Protein AF-A0A5C7JB11-F1 (afdb_monomer_lite)

Secondary structure (DSSP, 8-state):
-HHHHHHHHHHHHHHHHHHHHHT-PPP-EEEEEEE-PPPSSTT--EEEEEEESBTTB-SEEEEEES-SEEEEEEEETT---EEEEEEE-

Radius of gyration: 22.76 Å; chains: 1; bounding box: 42×50×50 Å

pLDDT: mean 88.97, std 10.95, range [57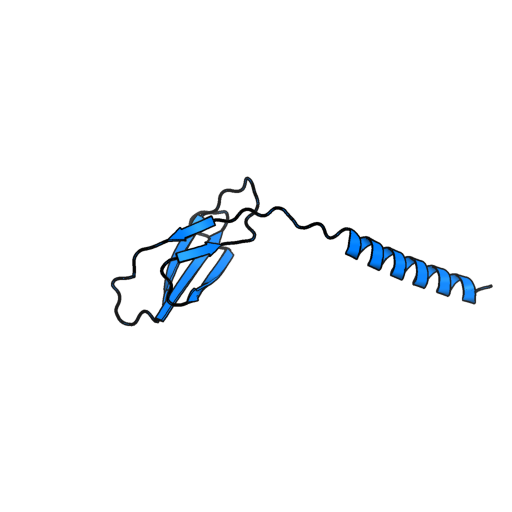.31, 98.06]

Structure (mmCIF, N/CA/C/O backbone):
data_AF-A0A5C7JB11-F1
#
_entry.id   AF-A0A5C7JB11-F1
#
loop_
_atom_site.group_PDB
_atom_site.id
_atom_site.type_symbol
_atom_site.label_atom_id
_ato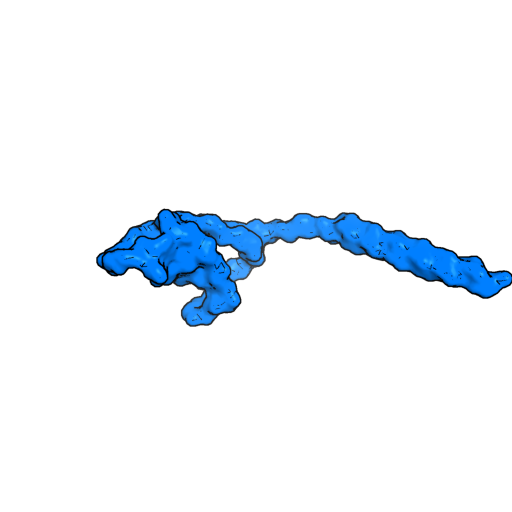m_site.label_alt_id
_atom_site.label_comp_id
_atom_site.label_asym_id
_atom_site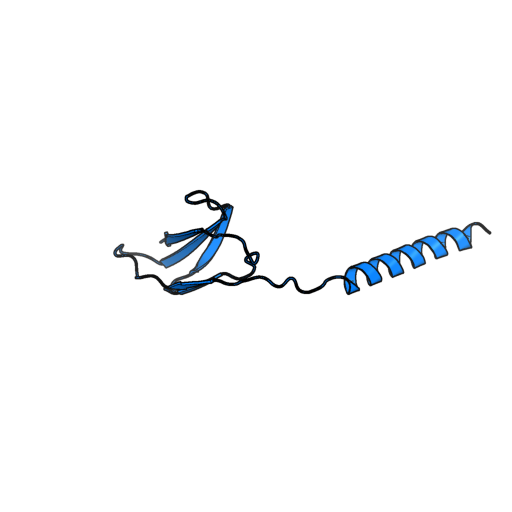.label_entity_id
_atom_site.label_seq_id
_atom_site.pdbx_PDB_ins_code
_atom_site.Cartn_x
_atom_site.Cartn_y
_atom_site.Cartn_z
_atom_site.occupancy
_atom_site.B_iso_or_equiv
_atom_site.auth_seq_id
_atom_site.auth_comp_id
_atom_site.auth_asym_id
_atom_site.auth_atom_id
_atom_site.pdbx_PDB_model_num
ATOM 1 N N . MET A 1 1 ? 25.767 -43.381 -34.227 1.00 58.88 1 MET A N 1
ATOM 2 C CA . MET A 1 1 ? 25.776 -41.925 -34.505 1.00 58.88 1 MET A CA 1
ATOM 3 C C . MET A 1 1 ? 24.541 -41.187 -33.957 1.00 58.88 1 MET A C 1
ATOM 5 O O . MET A 1 1 ? 24.716 -40.135 -33.364 1.00 58.88 1 MET A O 1
ATOM 9 N N . PHE A 1 2 ? 23.321 -41.743 -34.026 1.00 57.31 2 PHE A N 1
ATOM 10 C CA . PHE A 1 2 ? 22.081 -41.085 -33.547 1.00 57.31 2 PHE A CA 1
ATOM 11 C C . PHE A 1 2 ? 21.953 -40.848 -32.026 1.00 57.31 2 PHE A C 1
ATOM 13 O O . PHE A 1 2 ? 21.232 -39.950 -31.606 1.00 57.31 2 PHE A O 1
ATOM 20 N N . ARG A 1 3 ? 22.666 -41.611 -31.185 1.00 61.06 3 ARG A N 1
ATOM 21 C CA . ARG A 1 3 ? 22.583 -41.488 -29.714 1.00 61.06 3 ARG A CA 1
ATOM 22 C C . ARG A 1 3 ? 23.308 -40.252 -29.162 1.00 61.06 3 ARG A C 1
ATOM 24 O O . ARG A 1 3 ? 22.852 -39.688 -28.179 1.00 61.06 3 ARG A O 1
ATOM 31 N N . ALA A 1 4 ? 24.377 -39.801 -29.824 1.00 60.09 4 ALA A N 1
ATOM 32 C CA . ALA A 1 4 ? 25.169 -38.641 -29.401 1.00 60.09 4 ALA A CA 1
ATOM 33 C C . ALA A 1 4 ? 24.434 -37.304 -29.619 1.00 60.09 4 ALA A C 1
ATOM 35 O O . ALA A 1 4 ? 24.595 -36.366 -28.843 1.00 60.09 4 ALA A O 1
ATOM 36 N N . LEU A 1 5 ? 23.573 -37.233 -30.642 1.00 64.25 5 LEU A N 1
ATOM 37 C CA . LEU A 1 5 ? 22.810 -36.026 -30.966 1.00 64.25 5 LEU A CA 1
ATOM 38 C C . LEU A 1 5 ? 21.727 -35.721 -29.914 1.00 64.25 5 LEU A C 1
ATOM 40 O O . LEU A 1 5 ? 21.464 -34.559 -29.621 1.00 64.25 5 LEU A O 1
ATOM 44 N N . GLY A 1 6 ? 21.136 -36.753 -29.299 1.00 73.94 6 GLY A N 1
ATOM 45 C CA . GLY A 1 6 ? 20.185 -36.594 -28.191 1.00 73.94 6 GLY A CA 1
ATOM 46 C C . GLY A 1 6 ? 20.847 -36.072 -26.912 1.00 73.94 6 GLY A C 1
ATOM 47 O O . GLY A 1 6 ? 20.312 -35.178 -26.260 1.00 73.94 6 GLY A O 1
ATOM 48 N N . SER A 1 7 ? 22.049 -36.563 -26.600 1.00 76.50 7 SER A N 1
ATOM 49 C CA . SER A 1 7 ? 22.843 -36.132 -25.440 1.00 76.50 7 SER A CA 1
ATOM 50 C C . SER A 1 7 ? 23.234 -34.654 -25.521 1.00 76.50 7 SER A C 1
ATOM 52 O O . SER A 1 7 ? 23.127 -33.934 -24.532 1.00 76.50 7 SER A O 1
ATOM 54 N N . ILE A 1 8 ? 23.627 -34.186 -26.710 1.00 82.00 8 ILE A N 1
ATOM 55 C CA . ILE A 1 8 ? 24.007 -32.785 -26.957 1.00 82.00 8 ILE A CA 1
ATOM 56 C C . ILE A 1 8 ? 22.820 -31.840 -26.741 1.00 82.00 8 ILE A C 1
ATOM 58 O O . ILE A 1 8 ? 22.983 -30.785 -26.137 1.00 82.00 8 ILE A O 1
ATOM 62 N N . ARG A 1 9 ? 21.611 -32.223 -27.175 1.00 84.50 9 ARG A N 1
ATOM 63 C CA . ARG A 1 9 ? 20.400 -31.407 -26.973 1.00 84.50 9 ARG A CA 1
ATOM 64 C C . ARG A 1 9 ? 20.025 -31.278 -25.497 1.00 84.50 9 ARG A C 1
ATOM 66 O O . ARG A 1 9 ? 19.629 -30.198 -25.073 1.00 84.50 9 ARG A O 1
ATOM 73 N N . ILE A 1 10 ? 20.176 -32.354 -24.723 1.00 86.69 10 ILE A N 1
ATOM 74 C CA . ILE A 1 10 ? 19.903 -32.355 -23.277 1.00 86.69 10 ILE A CA 1
ATOM 75 C C . ILE A 1 10 ? 20.928 -31.488 -22.541 1.00 86.69 10 ILE A C 1
ATOM 77 O O . ILE A 1 10 ? 20.548 -30.646 -21.734 1.00 86.69 10 ILE A O 1
ATOM 81 N N . LEU A 1 11 ? 22.216 -31.634 -22.864 1.00 88.19 11 LEU A N 1
ATOM 82 C CA . LEU A 1 11 ? 23.275 -30.799 -22.295 1.00 88.19 11 LEU A CA 1
ATOM 83 C C . LEU A 1 11 ? 23.067 -29.319 -22.632 1.00 88.19 11 LEU A C 1
ATOM 85 O O . LEU A 1 11 ? 23.139 -28.479 -21.741 1.00 88.19 11 LEU A O 1
ATOM 89 N N . ALA A 1 12 ? 22.730 -28.998 -23.883 1.00 89.25 12 ALA A N 1
ATOM 90 C CA . ALA A 1 12 ? 22.431 -27.630 -24.296 1.00 89.25 12 ALA A CA 1
ATOM 91 C C . ALA A 1 12 ? 21.219 -27.048 -23.549 1.00 89.25 12 ALA A C 1
ATOM 93 O O . ALA A 1 12 ? 21.262 -25.896 -23.127 1.00 89.25 12 ALA A O 1
ATOM 94 N N . ALA A 1 13 ? 20.163 -27.839 -23.331 1.00 89.19 13 ALA A N 1
ATOM 95 C CA . ALA A 1 13 ? 18.986 -27.407 -22.577 1.00 89.19 13 ALA A CA 1
ATOM 96 C C . ALA A 1 13 ? 19.291 -27.170 -21.087 1.00 89.19 13 ALA A C 1
ATOM 98 O O . ALA A 1 13 ? 18.807 -26.196 -20.510 1.00 89.19 13 ALA A O 1
ATOM 99 N N . ILE A 1 14 ? 20.121 -28.019 -20.472 1.00 90.88 14 ILE A N 1
ATOM 100 C CA . ILE A 1 14 ? 2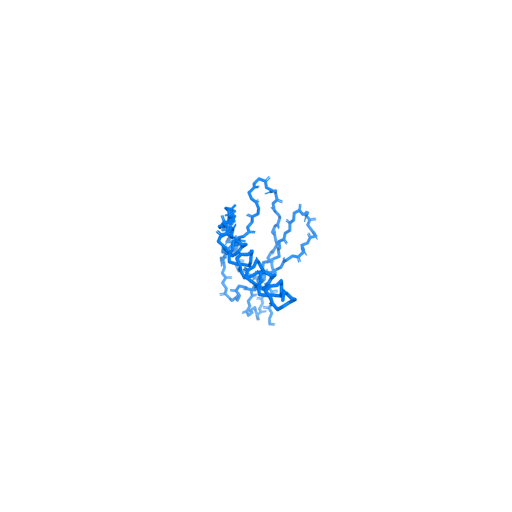0.564 -27.865 -19.078 1.00 90.88 14 ILE A CA 1
ATOM 101 C C . ILE A 1 14 ? 21.431 -26.613 -18.932 1.00 90.88 14 ILE A C 1
ATOM 103 O O . ILE A 1 14 ? 21.183 -25.801 -18.045 1.00 90.88 14 ILE A O 1
ATOM 107 N N . VAL A 1 15 ? 22.397 -26.416 -19.832 1.00 92.56 15 VAL A N 1
ATOM 108 C CA . VAL A 1 15 ? 23.265 -25.230 -19.840 1.00 92.56 15 VAL A CA 1
ATOM 109 C C . VAL A 1 15 ? 22.453 -23.957 -20.064 1.00 92.56 15 VAL A C 1
ATOM 111 O O . VAL A 1 15 ? 22.671 -22.979 -19.359 1.00 92.56 15 VAL A O 1
ATOM 114 N N . LEU A 1 16 ? 21.479 -23.966 -20.979 1.00 89.56 16 LEU A N 1
ATOM 115 C CA . LEU A 1 16 ? 20.590 -22.825 -21.202 1.00 89.56 16 LEU A CA 1
ATOM 116 C C . LEU A 1 16 ? 19.720 -22.529 -19.972 1.00 89.56 16 LEU A C 1
ATOM 118 O O . LEU A 1 16 ? 19.559 -21.370 -19.608 1.00 89.56 16 LEU A O 1
ATOM 122 N N . SER A 1 17 ? 19.203 -23.560 -19.302 1.00 86.00 17 SER A N 1
ATOM 123 C CA . SER A 1 17 ? 18.393 -23.399 -18.085 1.00 86.00 17 SER A CA 1
ATOM 124 C C . SER A 1 17 ? 19.219 -22.847 -16.917 1.00 86.00 17 SER A C 1
ATOM 126 O O . SER A 1 17 ? 18.768 -21.948 -16.212 1.00 86.00 17 SER A O 1
ATOM 128 N N . LEU A 1 18 ? 20.454 -23.331 -16.748 1.00 88.06 18 LEU A N 1
ATOM 129 C CA . LEU A 1 18 ? 21.416 -22.795 -15.780 1.00 88.06 18 LEU A CA 1
ATOM 130 C C . LEU A 1 18 ? 21.787 -21.345 -16.110 1.00 88.06 18 LEU A C 1
ATOM 132 O O . LEU A 1 18 ? 21.782 -20.500 -15.221 1.00 88.06 18 LEU A O 1
ATOM 136 N N . LEU A 1 19 ? 22.046 -21.036 -17.382 1.00 86.00 19 LEU A N 1
ATOM 137 C CA . LEU A 1 19 ? 22.384 -19.686 -17.832 1.00 86.00 19 LEU A CA 1
ATOM 138 C C . LEU A 1 19 ? 21.236 -18.698 -17.577 1.00 86.00 19 LEU A C 1
ATOM 140 O O . LEU A 1 19 ? 21.476 -17.607 -17.071 1.00 86.00 19 LEU A O 1
ATOM 144 N N . LEU A 1 20 ? 19.991 -19.088 -17.862 1.00 82.81 20 LEU A N 1
ATOM 145 C CA . LEU A 1 20 ? 18.809 -18.266 -17.584 1.00 82.81 20 LEU A CA 1
ATOM 146 C C . LEU A 1 20 ? 18.595 -18.044 -16.080 1.00 82.81 20 LEU A C 1
ATOM 148 O O . LEU A 1 20 ? 18.227 -16.943 -15.680 1.00 82.81 20 LEU A O 1
ATOM 152 N N . GLY A 1 21 ? 18.880 -19.047 -15.243 1.00 80.44 21 GLY A N 1
ATOM 153 C CA . GLY A 1 21 ? 18.841 -18.900 -13.784 1.00 80.44 21 GLY A CA 1
ATOM 154 C C . GLY A 1 21 ? 19.881 -17.907 -13.248 1.00 80.44 21 GLY A C 1
ATOM 155 O O . GLY A 1 21 ? 19.576 -17.128 -12.350 1.00 80.44 21 GLY A O 1
ATOM 156 N N . VAL A 1 22 ? 21.086 -17.883 -13.831 1.00 79.31 22 VAL A N 1
ATOM 157 C CA . VAL A 1 22 ? 22.178 -16.962 -13.443 1.00 79.31 22 VAL A CA 1
ATOM 158 C C . VAL A 1 22 ? 21.918 -15.521 -13.909 1.00 79.31 22 VAL A C 1
ATOM 160 O O . VAL A 1 22 ? 22.411 -14.578 -13.296 1.00 79.31 22 VAL A O 1
ATOM 163 N N . LEU A 1 23 ? 21.110 -15.326 -14.957 1.00 72.31 23 LEU A N 1
ATOM 164 C CA . LEU A 1 23 ? 20.724 -14.004 -15.469 1.00 72.31 23 LEU A CA 1
ATOM 165 C C . LEU A 1 23 ? 19.575 -13.340 -14.689 1.00 72.31 23 LEU A C 1
ATOM 167 O O . LEU A 1 23 ? 19.191 -12.216 -15.016 1.00 72.31 23 LEU A O 1
ATOM 171 N N . SER A 1 24 ? 19.031 -13.992 -13.657 1.00 66.94 24 SER A N 1
ATOM 172 C CA . SER A 1 24 ? 18.016 -13.403 -12.780 1.00 66.94 24 SER A CA 1
ATOM 173 C C . SER A 1 24 ? 18.634 -12.322 -11.886 1.00 66.94 24 SER A C 1
ATOM 175 O O . SER A 1 24 ? 18.994 -12.574 -10.736 1.00 66.94 24 SER A O 1
ATOM 177 N N . MET A 1 25 ? 18.775 -11.104 -12.407 1.00 64.38 25 MET A N 1
ATOM 178 C CA . MET A 1 25 ? 19.234 -9.963 -11.617 1.00 64.38 25 MET A CA 1
ATOM 179 C C . MET A 1 25 ? 18.125 -9.455 -10.684 1.00 64.38 25 MET A C 1
ATOM 181 O O . MET A 1 25 ? 16.957 -9.432 -11.081 1.00 64.38 25 MET A O 1
ATOM 185 N N . PRO A 1 26 ? 18.461 -9.002 -9.462 1.00 63.78 26 PRO A N 1
ATOM 186 C CA . PRO A 1 26 ? 17.506 -8.287 -8.631 1.00 63.78 26 PRO A CA 1
ATOM 187 C C . PRO A 1 26 ? 17.084 -7.005 -9.360 1.00 63.78 26 PRO A C 1
ATOM 189 O O . PRO A 1 26 ? 17.912 -6.148 -9.668 1.00 63.78 26 PRO A O 1
ATOM 192 N N . ALA A 1 27 ? 15.794 -6.876 -9.662 1.00 67.38 27 ALA A N 1
ATOM 193 C CA . ALA A 1 27 ? 15.253 -5.625 -10.168 1.00 67.38 27 ALA A CA 1
ATOM 194 C C . ALA A 1 27 ? 15.313 -4.575 -9.047 1.00 67.38 27 ALA A C 1
ATOM 196 O O . ALA A 1 27 ? 14.815 -4.816 -7.947 1.00 67.38 27 ALA A O 1
ATOM 197 N N . PHE A 1 28 ? 15.910 -3.410 -9.316 1.00 63.75 28 PHE A N 1
ATOM 198 C CA . PHE A 1 28 ? 15.822 -2.268 -8.407 1.00 63.75 28 PHE A CA 1
ATOM 199 C C . PHE A 1 28 ? 14.390 -1.739 -8.423 1.00 63.75 28 PHE A C 1
ATOM 201 O O . PHE A 1 28 ? 14.007 -0.944 -9.282 1.00 63.75 28 PHE A O 1
ATOM 208 N N . ALA A 1 29 ? 13.595 -2.216 -7.475 1.00 76.69 29 ALA A N 1
ATOM 209 C CA . ALA A 1 29 ? 12.271 -1.693 -7.232 1.00 76.69 29 ALA A CA 1
ATOM 210 C C . ALA A 1 29 ? 12.326 -0.584 -6.180 1.00 76.69 29 ALA A C 1
ATOM 212 O O . ALA A 1 29 ? 13.020 -0.687 -5.168 1.00 76.69 29 ALA A O 1
ATOM 213 N N . GLY A 1 30 ? 11.579 0.486 -6.425 1.00 88.81 30 GLY A N 1
ATOM 214 C CA . GLY A 1 30 ? 11.265 1.470 -5.407 1.00 88.81 30 GLY A CA 1
ATOM 215 C C . GLY A 1 30 ? 10.348 0.883 -4.335 1.00 88.81 30 GLY A C 1
ATOM 216 O O . GLY A 1 30 ? 9.709 -0.159 -4.507 1.00 88.81 30 GLY A O 1
ATOM 217 N N . GLN A 1 31 ? 10.257 1.602 -3.224 1.00 93.38 31 GLN A N 1
ATOM 218 C CA . GLN A 1 31 ? 9.303 1.324 -2.161 1.00 93.38 31 GLN A CA 1
ATOM 219 C C . GLN A 1 31 ? 8.669 2.626 -1.685 1.00 93.38 31 GLN A C 1
ATOM 221 O O . GLN A 1 31 ? 9.297 3.685 -1.740 1.00 93.38 31 GLN A O 1
ATOM 226 N N . ALA A 1 32 ? 7.439 2.537 -1.192 1.00 94.44 32 ALA A N 1
ATOM 227 C CA . ALA A 1 32 ? 6.745 3.654 -0.565 1.00 94.44 32 ALA A CA 1
ATOM 228 C C . ALA A 1 32 ? 6.371 3.283 0.869 1.00 94.44 32 ALA A C 1
ATOM 230 O O . ALA A 1 32 ? 5.822 2.208 1.105 1.00 94.44 32 ALA A O 1
ATOM 231 N N . SER A 1 33 ? 6.658 4.172 1.820 1.00 96.69 33 SER A N 1
ATOM 232 C CA . SER A 1 33 ? 6.188 4.040 3.199 1.00 96.69 33 SER A CA 1
ATOM 233 C C . SER A 1 33 ? 4.932 4.880 3.377 1.00 96.69 33 SER A C 1
AT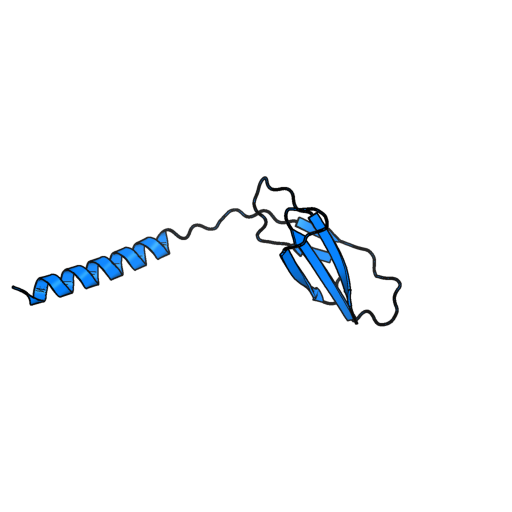OM 235 O O . SER A 1 33 ? 4.934 6.072 3.066 1.00 96.69 33 SER A O 1
ATOM 237 N N . LEU A 1 34 ? 3.860 4.251 3.847 1.00 97.62 34 LEU A N 1
ATOM 238 C CA . LEU A 1 34 ? 2.582 4.887 4.121 1.00 97.62 34 LEU A CA 1
ATOM 239 C C . LEU A 1 34 ? 2.282 4.808 5.612 1.00 97.62 34 LEU A C 1
ATOM 241 O O . LEU A 1 34 ? 2.522 3.786 6.252 1.00 97.62 34 LEU A O 1
ATOM 245 N N . ALA A 1 35 ? 1.701 5.882 6.131 1.00 97.94 35 ALA A N 1
ATOM 246 C CA . ALA A 1 35 ? 1.104 5.938 7.453 1.00 97.94 35 ALA A CA 1
ATOM 247 C C . ALA A 1 35 ? -0.250 6.646 7.354 1.00 97.94 35 ALA A C 1
ATOM 249 O O . ALA A 1 35 ? -0.414 7.568 6.550 1.00 97.94 35 ALA A O 1
ATOM 250 N N . TRP A 1 36 ? -1.221 6.204 8.146 1.00 97.56 36 TRP A N 1
ATOM 251 C CA . TRP A 1 36 ? -2.573 6.760 8.164 1.00 97.56 36 TRP A CA 1
ATOM 252 C C . TRP A 1 36 ? -3.129 6.809 9.584 1.00 97.56 36 TRP A C 1
ATOM 254 O O . TRP A 1 36 ? -2.648 6.140 10.496 1.00 97.56 36 TRP A O 1
ATOM 264 N N . ASN A 1 37 ? -4.168 7.618 9.769 1.00 97.25 37 ASN A N 1
ATOM 265 C CA . ASN A 1 37 ? -4.904 7.665 11.026 1.00 97.25 37 ASN A CA 1
ATOM 266 C C . ASN A 1 37 ? -5.894 6.501 11.102 1.00 97.25 37 ASN A C 1
ATOM 268 O O . ASN A 1 37 ? -6.426 6.062 10.080 1.00 97.25 37 ASN A O 1
ATOM 272 N N . ALA A 1 38 ? -6.172 6.034 12.318 1.00 95.38 38 ALA A N 1
ATOM 273 C CA . ALA A 1 38 ? -7.182 5.009 12.537 1.00 95.38 38 ALA A CA 1
ATOM 274 C C . ALA A 1 38 ? -8.564 5.461 12.034 1.00 95.38 38 ALA A C 1
ATOM 276 O O . ALA A 1 38 ? -8.934 6.632 12.154 1.00 95.38 38 ALA A O 1
ATOM 277 N N . SER A 1 39 ? -9.334 4.520 11.487 1.00 94.25 39 SER A N 1
ATOM 278 C CA . SER A 1 39 ? -10.724 4.770 11.101 1.00 94.25 39 SER A CA 1
ATOM 279 C C . SER A 1 39 ? -11.590 5.019 12.338 1.00 94.25 39 SER A C 1
ATOM 281 O O . SER A 1 39 ? -11.427 4.362 13.363 1.00 94.25 39 SER A O 1
ATOM 283 N N . ALA A 1 40 ? -12.544 5.945 12.227 1.00 93.94 40 ALA A N 1
ATOM 284 C CA . ALA A 1 40 ? -13.508 6.240 13.288 1.00 93.94 40 ALA A CA 1
ATOM 285 C C . ALA A 1 40 ? -14.604 5.162 13.433 1.00 93.94 40 ALA A C 1
ATOM 287 O O . ALA A 1 40 ? -15.406 5.224 14.363 1.00 93.94 40 ALA A O 1
ATOM 288 N N . SER A 1 41 ? -14.668 4.196 12.509 1.00 92.06 41 SER A N 1
ATOM 289 C CA . SER A 1 41 ? -15.631 3.096 12.579 1.00 92.06 41 SER A CA 1
ATOM 290 C C . SER A 1 41 ? -15.330 2.180 13.761 1.00 92.06 41 SER A C 1
ATOM 292 O O . SER A 1 41 ? -14.181 1.811 13.999 1.00 92.06 41 SER A O 1
ATOM 294 N N . SER A 1 42 ? -16.371 1.741 14.465 1.00 89.69 42 SER A N 1
ATOM 295 C CA . SER A 1 42 ? -16.239 0.651 15.426 1.00 89.69 42 SER A CA 1
ATOM 296 C C . SER A 1 42 ? -16.051 -0.686 14.699 1.00 89.69 42 SER A C 1
ATOM 298 O O . SER A 1 42 ? -16.526 -0.871 13.577 1.00 89.69 42 SER A O 1
ATOM 300 N N . GLY A 1 43 ? -15.344 -1.617 15.346 1.00 92.00 43 GLY A N 1
ATOM 301 C CA . GLY A 1 43 ? -15.190 -2.993 14.862 1.00 92.00 43 GLY A CA 1
ATOM 302 C C . GLY A 1 43 ? -14.116 -3.219 13.796 1.00 92.00 43 GLY A C 1
ATOM 303 O O . GLY A 1 43 ? -14.085 -4.305 13.234 1.00 92.00 43 GLY A O 1
ATOM 304 N N . VAL A 1 44 ? -13.238 -2.245 13.534 1.00 95.62 44 VAL A N 1
ATOM 305 C CA . VAL A 1 44 ? -12.137 -2.414 12.572 1.00 95.62 44 VAL A CA 1
ATOM 306 C C . VAL A 1 44 ? -11.175 -3.502 13.048 1.00 95.62 44 VAL A C 1
ATOM 308 O O . VAL A 1 44 ? -10.592 -3.392 14.128 1.00 95.62 44 VAL A O 1
ATOM 311 N N . THR A 1 45 ? -10.987 -4.533 12.228 1.00 96.38 45 THR A N 1
ATOM 312 C CA . THR A 1 45 ? -10.064 -5.650 12.479 1.00 96.38 45 THR A CA 1
ATOM 313 C C . THR A 1 45 ? -8.801 -5.579 11.626 1.00 96.38 45 THR A C 1
ATOM 315 O O . THR A 1 45 ? -7.820 -6.259 11.934 1.00 96.38 45 THR A O 1
ATOM 318 N N . GLY A 1 46 ? -8.766 -4.709 10.611 1.00 96.88 46 GLY A N 1
ATOM 319 C CA . GLY A 1 46 ? -7.547 -4.410 9.869 1.00 96.88 46 GLY A CA 1
ATOM 320 C C . GLY A 1 46 ? -7.722 -3.440 8.707 1.00 96.88 46 GLY A C 1
ATOM 321 O O . GLY A 1 46 ?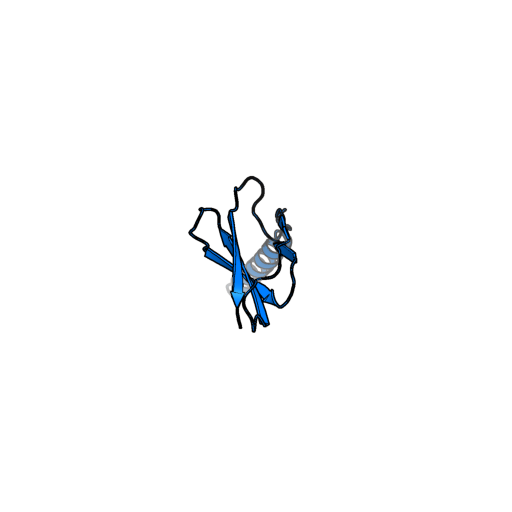 -8.775 -2.822 8.525 1.00 96.88 46 GLY A O 1
ATOM 322 N N . TYR A 1 47 ? -6.653 -3.298 7.926 1.00 98.06 47 TYR A N 1
ATOM 323 C CA . TYR A 1 47 ? -6.557 -2.386 6.793 1.00 98.06 47 TYR A CA 1
ATOM 324 C C . TYR A 1 47 ? -6.019 -3.096 5.549 1.00 98.06 47 TYR A C 1
ATOM 326 O O . TYR A 1 47 ? -5.170 -3.985 5.619 1.00 98.06 47 TYR A O 1
ATOM 334 N N . LYS A 1 48 ? -6.491 -2.657 4.381 1.00 97.69 48 LYS A N 1
ATOM 335 C CA . LYS A 1 48 ? -5.926 -3.007 3.073 1.00 97.69 48 LYS A CA 1
ATOM 336 C C . LYS A 1 48 ? -5.436 -1.751 2.379 1.00 97.69 48 LYS A C 1
ATOM 338 O O . LYS A 1 48 ? -6.158 -0.755 2.321 1.00 97.69 48 LYS A O 1
ATOM 343 N N . VAL A 1 49 ? -4.230 -1.817 1.828 1.00 97.94 49 VAL A N 1
ATOM 344 C CA . VAL A 1 49 ? -3.653 -0.767 0.988 1.00 97.94 49 VAL A CA 1
ATOM 345 C C . VAL A 1 49 ? -3.834 -1.165 -0.468 1.00 97.94 49 VAL A C 1
ATOM 347 O O . VAL A 1 49 ? -3.236 -2.133 -0.927 1.00 97.94 49 VAL A O 1
ATOM 350 N N . HIS A 1 50 ? -4.649 -0.417 -1.197 1.00 97.44 50 HIS A N 1
ATOM 351 C CA . HIS A 1 50 ? -4.860 -0.543 -2.637 1.00 97.44 50 HIS A CA 1
ATOM 352 C C . HIS A 1 50 ? -3.914 0.402 -3.363 1.00 97.44 50 HIS A C 1
ATOM 354 O O . HIS A 1 50 ? -3.759 1.550 -2.948 1.00 97.44 50 HIS A O 1
ATOM 360 N N . TYR A 1 51 ? -3.277 -0.060 -4.435 1.00 96.81 51 TYR A N 1
ATOM 361 C CA . TYR A 1 51 ? -2.350 0.762 -5.203 1.00 96.81 51 TYR A CA 1
ATOM 362 C C . TYR A 1 51 ? -2.321 0.419 -6.694 1.00 96.81 51 TYR A C 1
ATOM 364 O O . TYR A 1 51 ? -2.683 -0.677 -7.130 1.00 96.81 51 TYR A O 1
ATOM 372 N N . GLY A 1 52 ? -1.917 1.401 -7.498 1.00 95.75 52 GLY A N 1
ATOM 373 C CA . GLY A 1 52 ? -1.869 1.301 -8.955 1.00 95.75 52 GLY A CA 1
ATOM 374 C C . GLY A 1 52 ? -1.269 2.547 -9.597 1.00 95.75 52 GLY A C 1
ATOM 375 O O . GLY A 1 52 ? -0.981 3.529 -8.918 1.00 95.75 52 GLY A O 1
ATOM 376 N N . THR A 1 53 ? -1.078 2.511 -10.913 1.00 95.25 53 THR A N 1
ATOM 377 C CA . THR A 1 53 ? -0.503 3.623 -11.692 1.00 95.25 53 THR A CA 1
ATOM 378 C C . THR A 1 53 ? -1.553 4.605 -12.222 1.00 95.25 53 THR A C 1
ATOM 380 O O . THR A 1 53 ? -1.203 5.604 -12.844 1.00 95.25 53 THR A O 1
ATOM 383 N N . ALA A 1 54 ? -2.838 4.354 -11.951 1.00 95.25 54 ALA A N 1
ATOM 384 C CA . ALA A 1 54 ? -3.950 5.237 -12.282 1.00 95.25 54 ALA A CA 1
ATOM 385 C C . ALA A 1 54 ? -4.750 5.582 -11.019 1.00 95.25 54 ALA A C 1
ATOM 387 O O . ALA A 1 54 ? -5.082 4.710 -10.215 1.00 95.25 54 ALA A O 1
ATOM 388 N N . SER A 1 55 ? -5.076 6.862 -10.842 1.00 93.94 55 SER A N 1
ATOM 389 C CA . SER A 1 55 ? -5.873 7.313 -9.698 1.00 93.94 55 SER A CA 1
ATOM 390 C C . SER A 1 55 ? -7.269 6.683 -9.719 1.00 93.94 55 SER A C 1
ATOM 392 O O . SER A 1 55 ? -7.910 6.619 -10.767 1.00 93.94 55 SER A O 1
ATOM 394 N N . GLY A 1 56 ? -7.735 6.194 -8.568 1.00 92.19 56 GLY A N 1
ATOM 395 C CA . GLY A 1 56 ? -9.054 5.571 -8.413 1.00 92.19 56 GLY A CA 1
ATOM 396 C C . GLY A 1 56 ? -9.214 4.187 -9.055 1.00 92.19 56 GLY A C 1
ATOM 397 O O . GLY A 1 56 ? -10.233 3.542 -8.827 1.00 92.19 56 GLY A O 1
ATOM 398 N N . THR A 1 57 ? -8.228 3.703 -9.818 1.00 93.19 57 THR A N 1
ATOM 399 C CA . THR A 1 57 ? -8.219 2.351 -10.397 1.00 93.19 57 THR A CA 1
ATOM 400 C C . THR A 1 57 ? -6.990 1.601 -9.902 1.00 93.19 57 THR A C 1
ATOM 402 O O . THR A 1 57 ? -5.887 1.742 -10.431 1.00 93.19 57 THR A O 1
ATOM 405 N N . TYR A 1 58 ? -7.186 0.797 -8.861 1.00 94.31 58 TYR A N 1
ATOM 406 C CA . TYR A 1 58 ? -6.119 0.050 -8.204 1.00 94.31 58 TYR A CA 1
ATOM 407 C C . TYR A 1 58 ? -6.156 -1.415 -8.647 1.00 94.31 58 TYR A C 1
ATOM 409 O O . TYR A 1 58 ? -7.146 -2.107 -8.428 1.00 94.31 58 TYR A O 1
ATOM 417 N N . GLY A 1 59 ? -5.084 -1.880 -9.295 1.00 90.06 59 GLY A N 1
ATOM 418 C CA . GLY A 1 59 ? -4.967 -3.267 -9.765 1.00 90.06 59 GLY A CA 1
ATOM 419 C C . GLY A 1 59 ? -4.450 -4.232 -8.698 1.00 90.06 59 GLY A C 1
ATOM 420 O O . GLY A 1 59 ? -4.634 -5.441 -8.820 1.00 90.06 59 GLY A O 1
ATOM 421 N N . THR A 1 60 ? -3.830 -3.700 -7.643 1.00 94.00 60 THR A N 1
ATOM 422 C CA . THR A 1 60 ? -3.184 -4.489 -6.596 1.00 94.00 60 THR A CA 1
ATOM 423 C C . THR A 1 60 ? -3.612 -3.997 -5.224 1.00 94.00 60 THR A C 1
ATOM 425 O O . THR A 1 60 ? -3.847 -2.805 -5.020 1.00 94.00 60 THR A O 1
ATOM 428 N N . HIS A 1 61 ? -3.682 -4.914 -4.263 1.00 95.50 61 HIS A N 1
ATOM 429 C CA . HIS A 1 61 ? -3.866 -4.581 -2.861 1.00 95.50 61 HIS A CA 1
ATOM 430 C C . HIS A 1 61 ? -2.956 -5.427 -1.974 1.00 95.50 61 HIS A C 1
ATOM 432 O O . HIS A 1 61 ? -2.563 -6.535 -2.338 1.00 95.50 61 HIS A O 1
ATOM 438 N N . LEU A 1 62 ? -2.629 -4.888 -0.806 1.00 96.62 62 LEU A N 1
ATOM 439 C CA . LEU A 1 62 ? -1.898 -5.564 0.253 1.00 96.62 62 LEU A CA 1
ATOM 440 C C . LEU A 1 62 ? -2.733 -5.514 1.528 1.00 96.62 62 LEU A C 1
ATOM 442 O O . LEU A 1 62 ? -3.122 -4.434 1.969 1.00 96.62 62 LEU A O 1
ATOM 446 N N . ASP A 1 63 ? -2.999 -6.679 2.109 1.00 97.06 63 ASP A N 1
ATOM 447 C CA . ASP A 1 63 ? -3.540 -6.769 3.460 1.00 97.06 63 ASP A CA 1
ATOM 448 C C . ASP A 1 63 ? -2.407 -6.558 4.464 1.00 97.06 63 ASP A C 1
ATOM 450 O O . ASP A 1 63 ? -1.375 -7.228 4.396 1.00 97.06 63 ASP A O 1
ATOM 454 N N . VAL A 1 64 ? -2.581 -5.578 5.345 1.00 97.06 64 VAL A N 1
ATOM 455 C CA . VAL A 1 64 ? -1.569 -5.175 6.328 1.00 97.06 64 VAL A CA 1
ATOM 456 C C . VAL A 1 64 ? -2.020 -5.471 7.759 1.00 97.06 64 VAL A C 1
ATOM 458 O O . VAL A 1 64 ? -1.290 -5.185 8.706 1.00 97.06 64 VAL A O 1
ATOM 461 N N . GLY A 1 65 ? -3.202 -6.073 7.936 1.00 96.62 65 GLY A N 1
ATOM 462 C CA . GLY A 1 65 ? -3.787 -6.334 9.245 1.00 96.62 65 GLY A CA 1
ATOM 463 C C . GLY A 1 65 ? -4.093 -5.054 10.025 1.00 96.62 65 GLY A C 1
ATOM 464 O O . GLY A 1 65 ? -4.325 -3.987 9.454 1.00 96.62 65 GLY A O 1
ATOM 465 N N . ASN A 1 66 ? -4.115 -5.154 11.355 1.00 96.12 66 ASN A N 1
ATOM 466 C CA . ASN A 1 66 ? -4.418 -4.030 12.244 1.00 96.12 66 ASN A CA 1
ATOM 467 C C . ASN A 1 66 ? -3.186 -3.151 12.524 1.00 96.12 66 ASN A C 1
ATOM 469 O O . ASN A 1 66 ? -2.765 -2.988 13.671 1.00 96.12 66 ASN A O 1
ATOM 473 N N . THR A 1 67 ? -2.582 -2.610 11.466 1.00 97.00 67 THR A N 1
ATOM 474 C CA . THR A 1 67 ? -1.504 -1.618 11.556 1.00 97.00 67 THR A CA 1
ATOM 475 C C . THR A 1 67 ? -1.957 -0.270 11.002 1.00 97.00 67 THR A C 1
ATOM 477 O O . THR A 1 67 ? -2.925 -0.170 10.251 1.00 97.00 67 THR A O 1
ATOM 480 N N . LEU A 1 68 ? -1.246 0.791 11.386 1.00 97.69 68 LEU A N 1
ATOM 481 C CA . LEU A 1 68 ? -1.465 2.159 10.894 1.00 97.69 68 LEU A CA 1
ATOM 482 C C . LEU A 1 68 ? -0.339 2.633 9.967 1.00 97.69 68 LEU A C 1
ATOM 484 O O . LEU A 1 68 ? -0.227 3.816 9.645 1.00 97.69 68 LEU A O 1
ATOM 488 N N . SER A 1 69 ? 0.527 1.704 9.570 1.00 97.75 69 SER A N 1
ATOM 489 C CA . SER A 1 69 ? 1.613 1.943 8.639 1.00 97.75 69 SER A CA 1
ATOM 490 C C . SER A 1 69 ? 1.956 0.677 7.866 1.00 97.75 69 SER A C 1
ATOM 492 O O . SER A 1 69 ? 1.760 -0.447 8.341 1.00 97.75 69 SER A O 1
ATOM 494 N N . ALA A 1 70 ? 2.469 0.871 6.654 1.00 97.50 70 ALA A N 1
ATOM 495 C CA . ALA A 1 70 ? 2.947 -0.203 5.800 1.00 97.50 70 ALA A CA 1
ATOM 496 C C . ALA A 1 70 ? 3.998 0.302 4.812 1.00 97.50 70 ALA A C 1
ATOM 498 O O . ALA A 1 70 ? 3.945 1.439 4.345 1.00 97.50 70 ALA A O 1
ATOM 499 N N . THR A 1 71 ? 4.940 -0.571 4.461 1.00 96.88 71 THR A N 1
ATOM 500 C CA . THR A 1 71 ? 5.846 -0.355 3.330 1.00 96.88 71 THR A CA 1
ATOM 501 C C . THR A 1 71 ? 5.361 -1.184 2.154 1.00 96.88 71 THR A C 1
ATOM 503 O O . THR A 1 71 ? 5.205 -2.396 2.281 1.00 96.88 71 THR A O 1
ATOM 506 N N . ILE A 1 72 ? 5.126 -0.532 1.018 1.00 95.38 72 ILE A N 1
ATOM 507 C CA . ILE A 1 72 ? 4.750 -1.184 -0.235 1.00 95.38 72 ILE A CA 1
ATOM 508 C C . ILE A 1 72 ? 6.030 -1.414 -1.043 1.00 95.38 72 ILE A C 1
ATOM 510 O O . ILE A 1 72 ? 6.629 -0.435 -1.502 1.00 95.38 72 ILE A O 1
ATOM 514 N N . PRO A 1 73 ? 6.489 -2.672 -1.174 1.00 92.88 73 PRO A N 1
ATOM 515 C CA . PRO A 1 73 ? 7.693 -3.002 -1.924 1.00 92.88 73 PRO A CA 1
ATOM 516 C C . PRO A 1 73 ? 7.388 -3.127 -3.422 1.00 92.88 73 PRO A C 1
ATOM 518 O O . PRO A 1 73 ? 6.239 -3.033 -3.852 1.00 92.88 73 PRO A O 1
ATOM 521 N N . ASN A 1 74 ? 8.417 -3.437 -4.211 1.00 90.06 74 ASN A N 1
ATOM 522 C CA . ASN A 1 74 ? 8.280 -3.864 -5.607 1.00 90.06 74 ASN A CA 1
ATOM 523 C C . ASN A 1 74 ? 7.622 -2.823 -6.537 1.00 90.06 74 ASN A C 1
ATOM 525 O O . ASN A 1 74 ? 7.002 -3.182 -7.537 1.00 90.06 74 ASN A O 1
ATOM 529 N N . LEU A 1 75 ? 7.765 -1.529 -6.233 1.00 92.00 75 LEU A N 1
ATOM 530 C CA . LEU A 1 75 ? 7.293 -0.454 -7.103 1.00 92.00 75 LEU A CA 1
ATOM 531 C C . LEU A 1 75 ? 8.295 -0.209 -8.233 1.00 92.00 75 LEU A C 1
ATOM 533 O O . LEU A 1 75 ? 9.506 -0.252 -8.037 1.00 92.00 75 LEU A O 1
ATOM 537 N N . THR A 1 76 ? 7.812 0.089 -9.433 1.00 90.44 76 THR A N 1
ATOM 538 C CA . THR A 1 76 ? 8.703 0.411 -10.555 1.00 90.44 76 THR A CA 1
ATOM 539 C C . THR A 1 76 ? 9.260 1.823 -10.388 1.00 90.44 76 THR A C 1
ATOM 541 O O . THR A 1 76 ? 8.500 2.779 -10.226 1.00 90.44 76 THR A O 1
ATOM 544 N N . SER A 1 77 ? 10.587 1.969 -10.423 1.00 87.81 77 SER A N 1
ATOM 545 C CA . SER A 1 77 ? 11.230 3.285 -10.330 1.00 87.81 77 SER A CA 1
ATOM 546 C C . SER A 1 77 ? 10.824 4.185 -11.503 1.00 87.81 77 SER A C 1
ATOM 548 O O . SER A 1 77 ? 10.699 3.722 -12.635 1.00 87.81 77 SER A O 1
ATOM 550 N N . GLY A 1 78 ? 10.605 5.474 -11.232 1.00 87.38 78 GLY A N 1
ATOM 551 C CA . GLY A 1 78 ? 10.176 6.457 -12.232 1.00 87.38 78 GLY A CA 1
ATOM 552 C C . GLY A 1 78 ? 8.686 6.415 -12.600 1.00 87.38 78 GLY A C 1
ATOM 553 O O . GLY A 1 78 ? 8.233 7.291 -13.332 1.00 87.38 78 GLY A O 1
ATOM 554 N N . ALA A 1 79 ? 7.908 5.457 -12.084 1.00 90.94 79 ALA A N 1
ATOM 555 C CA . ALA A 1 79 ? 6.458 5.430 -12.259 1.00 90.94 79 ALA A CA 1
ATOM 556 C C . ALA A 1 79 ? 5.733 6.179 -11.128 1.00 90.94 79 ALA A C 1
ATOM 558 O O . ALA A 1 79 ? 6.124 6.121 -9.961 1.00 90.94 79 ALA A O 1
ATOM 559 N N . THR A 1 80 ? 4.637 6.856 -11.470 1.00 94.00 80 THR A N 1
ATOM 560 C CA . THR A 1 80 ? 3.722 7.448 -10.487 1.00 94.00 80 THR A CA 1
ATOM 561 C C . THR A 1 80 ? 2.761 6.383 -9.973 1.00 94.00 80 THR A C 1
ATOM 563 O O . THR A 1 80 ? 2.106 5.701 -10.760 1.00 94.00 80 THR A O 1
ATOM 566 N N . TYR A 1 81 ? 2.656 6.270 -8.650 1.00 95.56 81 TYR A N 1
ATOM 567 C CA . TYR A 1 81 ? 1.715 5.379 -7.981 1.00 95.56 81 TYR A CA 1
ATOM 568 C C . TYR A 1 81 ? 0.707 6.172 -7.155 1.00 95.56 81 TYR A C 1
ATOM 570 O O . TYR A 1 81 ? 1.039 7.179 -6.530 1.00 95.56 81 TYR A O 1
ATOM 578 N N . TYR A 1 82 ? -0.519 5.668 -7.130 1.00 96.81 82 TYR A N 1
ATOM 579 C CA . TYR A 1 82 ? -1.619 6.149 -6.310 1.00 96.81 82 TYR A CA 1
ATOM 580 C C . TYR A 1 82 ? -1.959 5.082 -5.283 1.00 96.81 82 TYR A C 1
ATOM 582 O O . TYR A 1 82 ? -1.930 3.893 -5.599 1.00 96.81 82 TYR A O 1
ATOM 590 N N . PHE A 1 83 ? -2.314 5.515 -4.077 1.00 97.31 83 PHE A N 1
ATOM 591 C CA . PHE A 1 83 ? -2.601 4.635 -2.952 1.00 97.31 83 PHE A CA 1
ATOM 592 C C . PHE A 1 83 ? -3.932 5.018 -2.307 1.00 97.31 83 PHE A C 1
ATOM 594 O O . PHE A 1 83 ? -4.244 6.203 -2.186 1.00 97.31 83 PHE A O 1
ATOM 601 N N . ALA A 1 84 ? -4.691 4.021 -1.867 1.00 97.25 84 ALA A N 1
ATOM 602 C CA . ALA A 1 84 ? -5.880 4.187 -1.042 1.00 97.25 84 ALA A CA 1
ATOM 603 C C . ALA A 1 84 ? -5.883 3.142 0.072 1.00 97.25 84 ALA A C 1
ATOM 605 O O . ALA A 1 84 ? -5.522 1.989 -0.149 1.00 97.25 84 ALA A O 1
ATOM 606 N N . VAL A 1 85 ? -6.309 3.535 1.269 1.00 97.31 85 VAL A N 1
ATOM 607 C CA . VAL A 1 85 ? -6.387 2.635 2.424 1.00 97.31 85 VAL A CA 1
ATOM 608 C C . VAL A 1 85 ? -7.849 2.430 2.791 1.00 97.31 85 VAL A C 1
ATOM 610 O O . VAL A 1 85 ? -8.591 3.397 2.950 1.00 97.31 85 VAL A O 1
ATOM 613 N N . THR A 1 86 ? -8.263 1.175 2.938 1.00 96.62 86 THR A N 1
ATOM 614 C CA . THR A 1 86 ? -9.617 0.806 3.375 1.00 96.62 86 THR A CA 1
ATOM 615 C C . THR A 1 86 ? -9.546 -0.014 4.653 1.00 96.62 86 THR A C 1
ATOM 617 O O . THR A 1 86 ? -8.807 -0.997 4.698 1.00 96.62 86 THR A O 1
ATOM 620 N N . ALA A 1 87 ? -10.332 0.359 5.661 1.00 97.19 87 ALA A N 1
ATOM 621 C CA . ALA A 1 87 ? -10.544 -0.458 6.854 1.00 97.19 87 ALA A CA 1
ATOM 622 C C . ALA A 1 87 ? -11.543 -1.594 6.567 1.00 97.19 87 ALA A C 1
ATOM 624 O O . ALA A 1 87 ? -12.435 -1.431 5.731 1.00 97.19 87 ALA A O 1
ATOM 625 N N . TYR A 1 88 ? -11.410 -2.719 7.266 1.00 95.81 88 TYR A N 1
ATOM 626 C CA . TYR A 1 88 ? -12.371 -3.826 7.248 1.00 95.81 88 TYR A CA 1
ATOM 627 C C . TYR A 1 88 ? -12.608 -4.378 8.660 1.00 95.81 88 TYR A C 1
ATOM 629 O O . TYR A 1 88 ? -11.851 -4.067 9.584 1.00 95.81 88 TYR A O 1
ATOM 637 N N . ASN A 1 89 ? -13.663 -5.188 8.797 1.00 93.12 89 ASN A N 1
ATOM 638 C CA . ASN A 1 89 ? -14.109 -5.820 10.039 1.00 93.12 89 ASN A CA 1
ATOM 639 C C . ASN A 1 89 ? -14.058 -7.342 9.906 1.00 93.12 89 ASN A C 1
ATOM 641 O O . ASN A 1 89 ? -14.381 -7.835 8.802 1.00 93.12 89 ASN A O 1
#

Foldseek 3Di:
DVVVVVVVVVVVVVVVVVVVVVPPDPDPKDKDKDFADDDPDPPFFFKKKFKDLDPPDGPDIDTPTNDRMDMGTRHHPPGDMDIDMDTDD

Sequence (89 aa):
MFRALGSIRILAAIVLSLLLGVLSMPAFAGQASLAWNASASSGVTGYKVHYGTASGTYGTHLDVGNTLSATIPNLTSGATYYFAVTAYN